Protein AF-A0A7S0EHH2-F1 (afdb_monomer_lite)

Foldseek 3Di:
DDCLVPCVLVVLLVVCVVCVPDLVSLLPSLLVNLVSCLVPVVPCVPVLLSNLLSLLSSLVSVVVDLSSLLSSLQSLLSNLPDLVSLVSNLVSCVLLSLLSSLVSPVVDLSSLVSSLSNNVSSVVHVVCVVVCVVSVVVVSNVSND

Structure (mmCIF, N/CA/C/O backbone):
data_AF-A0A7S0EHH2-F1
#
_entry.id   AF-A0A7S0EHH2-F1
#
loop_
_atom_site.group_PDB
_atom_site.id
_atom_site.type_symbol
_atom_site.label_atom_id
_atom_site.label_alt_id
_atom_site.label_comp_id
_atom_site.label_asym_id
_atom_site.label_entity_id
_atom_site.label_seq_id
_atom_site.pdbx_PDB_ins_code
_atom_site.Cartn_x
_atom_site.Cartn_y
_atom_site.Cartn_z
_atom_site.occupancy
_atom_site.B_iso_or_equiv
_atom_site.auth_seq_id
_atom_site.auth_comp_id
_atom_site.auth_asym_id
_atom_site.auth_atom_id
_atom_site.pdbx_PDB_model_num
ATOM 1 N N . PRO A 1 1 ? 18.889 24.978 -4.526 1.00 44.66 1 PRO A N 1
ATOM 2 C CA . PRO A 1 1 ? 19.180 23.524 -4.505 1.00 44.66 1 PRO A CA 1
ATOM 3 C C . PRO A 1 1 ? 17.882 22.746 -4.266 1.00 44.66 1 PRO A C 1
ATOM 5 O O . PRO A 1 1 ? 17.267 22.901 -3.214 1.00 44.66 1 PRO A O 1
ATOM 8 N N . LYS A 1 2 ? 17.392 22.035 -5.286 1.00 44.62 2 LYS A N 1
ATOM 9 C CA . LYS A 1 2 ? 16.118 21.315 -5.195 1.00 44.62 2 LYS A CA 1
ATOM 10 C C . LYS A 1 2 ? 16.291 20.141 -4.230 1.00 44.62 2 LYS A C 1
ATOM 12 O O . LYS A 1 2 ? 17.237 19.378 -4.370 1.00 44.62 2 LYS A O 1
ATOM 17 N N . ILE A 1 3 ? 15.372 19.979 -3.280 1.00 52.28 3 ILE A N 1
ATOM 18 C CA . ILE A 1 3 ? 15.328 18.830 -2.350 1.00 52.28 3 ILE A CA 1
ATOM 19 C C . ILE A 1 3 ? 15.345 17.488 -3.117 1.00 52.28 3 ILE A C 1
ATOM 21 O O . ILE A 1 3 ? 15.826 16.475 -2.613 1.00 52.28 3 ILE A O 1
ATOM 25 N N . SER A 1 4 ? 14.908 17.495 -4.378 1.00 48.66 4 SER A N 1
ATOM 26 C CA . SER A 1 4 ? 14.953 16.350 -5.281 1.00 48.66 4 SER A CA 1
ATOM 27 C C . SER A 1 4 ? 16.318 16.014 -5.889 1.00 48.66 4 SER A C 1
ATOM 29 O O . SER A 1 4 ? 16.496 14.886 -6.331 1.00 48.66 4 SER A O 1
ATOM 31 N N . GLU A 1 5 ? 17.306 16.912 -5.865 1.00 51.12 5 GLU A N 1
ATOM 32 C CA . GLU A 1 5 ? 18.675 16.610 -6.328 1.00 51.12 5 GLU A CA 1
ATOM 33 C C . GLU A 1 5 ? 19.547 15.964 -5.228 1.00 51.12 5 GLU A C 1
ATOM 35 O O . GLU A 1 5 ? 20.656 15.523 -5.512 1.00 51.12 5 GLU A O 1
ATOM 40 N N . ALA A 1 6 ? 19.054 15.865 -3.983 1.00 53.75 6 ALA A N 1
ATOM 41 C CA . ALA A 1 6 ? 19.846 15.483 -2.804 1.00 53.75 6 ALA A CA 1
ATOM 42 C C . ALA A 1 6 ? 19.261 14.313 -1.981 1.00 53.75 6 ALA A C 1
ATOM 44 O O . ALA A 1 6 ? 19.440 14.264 -0.768 1.00 53.75 6 ALA A O 1
ATOM 45 N N . GLY A 1 7 ? 18.555 13.370 -2.613 1.00 73.56 7 GLY A N 1
ATOM 46 C CA . GLY A 1 7 ? 18.085 12.164 -1.913 1.00 73.56 7 GLY A CA 1
ATOM 47 C C . GLY A 1 7 ? 16.919 12.404 -0.948 1.00 73.56 7 GLY A C 1
ATOM 48 O O . GLY A 1 7 ? 16.798 11.709 0.055 1.00 73.56 7 GLY A O 1
ATOM 49 N N . GLY A 1 8 ? 16.058 13.393 -1.225 1.00 83.81 8 GLY A N 1
ATOM 50 C CA . GLY A 1 8 ? 14.903 13.702 -0.374 1.00 83.81 8 GLY A CA 1
ATOM 51 C C . GLY A 1 8 ? 13.931 12.529 -0.190 1.00 83.81 8 GLY A C 1
ATOM 52 O O . GLY A 1 8 ? 13.394 12.363 0.900 1.00 83.81 8 GLY A O 1
ATOM 53 N N . ILE A 1 9 ? 13.751 11.682 -1.214 1.00 88.25 9 ILE A N 1
ATOM 54 C CA . ILE A 1 9 ? 12.948 10.451 -1.105 1.00 88.25 9 ILE A CA 1
ATOM 55 C C . ILE A 1 9 ? 13.586 9.507 -0.079 1.00 88.25 9 ILE A C 1
ATOM 57 O O . ILE A 1 9 ? 12.903 9.050 0.827 1.00 88.25 9 ILE A O 1
ATOM 61 N N . GLU A 1 10 ? 14.891 9.255 -0.170 1.00 88.94 10 GLU A N 1
ATOM 62 C CA . GLU A 1 10 ? 15.612 8.361 0.741 1.00 88.94 10 GLU A CA 1
ATOM 63 C C . GLU A 1 10 ? 15.686 8.916 2.152 1.00 88.94 10 GLU A C 1
ATOM 65 O O . GLU A 1 10 ? 15.560 8.151 3.097 1.00 88.94 10 GLU A O 1
ATOM 70 N N . ALA A 1 11 ? 15.858 10.228 2.310 1.00 90.69 11 ALA A N 1
ATOM 71 C CA . ALA A 1 11 ? 15.852 10.864 3.619 1.00 90.69 11 ALA A CA 1
ATOM 72 C C . ALA A 1 11 ? 14.490 10.698 4.310 1.00 90.69 11 ALA A C 1
ATOM 74 O O . ALA A 1 11 ? 14.441 10.352 5.488 1.00 90.69 11 ALA A O 1
ATOM 75 N N . ILE A 1 12 ? 13.388 10.891 3.574 1.00 93.06 12 ILE A N 1
ATOM 76 C CA . ILE A 1 12 ? 12.035 10.699 4.109 1.00 93.06 12 ILE A CA 1
ATOM 77 C C . ILE A 1 12 ? 11.764 9.219 4.396 1.00 93.06 12 ILE A C 1
ATOM 79 O O . ILE A 1 12 ? 11.271 8.893 5.471 1.00 93.06 12 ILE A O 1
ATOM 83 N N . VAL A 1 13 ? 12.118 8.319 3.474 1.00 93.88 13 VAL A N 1
ATOM 84 C CA . VAL A 1 13 ? 11.995 6.867 3.678 1.00 93.88 13 VAL A CA 1
ATOM 85 C C . VAL A 1 13 ? 12.777 6.437 4.917 1.00 93.88 13 VAL A C 1
ATOM 87 O O . VAL A 1 13 ? 12.211 5.781 5.783 1.00 93.88 13 VAL A O 1
ATOM 90 N N . ALA A 1 14 ? 14.039 6.851 5.049 1.00 93.50 14 ALA A N 1
ATOM 91 C CA . ALA A 1 14 ? 14.876 6.503 6.191 1.00 93.50 14 ALA A CA 1
ATOM 92 C C . ALA A 1 14 ? 14.301 7.039 7.508 1.00 93.50 14 ALA A C 1
ATOM 94 O O . ALA A 1 14 ? 14.300 6.322 8.506 1.00 93.50 14 ALA A O 1
ATOM 95 N N . ALA A 1 15 ? 13.768 8.266 7.516 1.00 95.06 15 ALA A N 1
ATOM 96 C CA . ALA A 1 15 ? 13.110 8.827 8.693 1.00 95.06 15 ALA A CA 1
ATOM 97 C C . ALA A 1 15 ? 11.870 8.008 9.094 1.00 95.06 15 ALA A C 1
ATOM 99 O O . ALA A 1 15 ? 11.735 7.635 10.257 1.00 95.06 15 ALA A O 1
ATOM 100 N N . LEU A 1 16 ? 11.007 7.662 8.133 1.00 95.25 16 LEU A N 1
ATOM 101 C CA . LEU A 1 16 ? 9.807 6.850 8.372 1.00 95.25 16 LEU A CA 1
ATOM 102 C C . LEU A 1 16 ? 10.151 5.419 8.812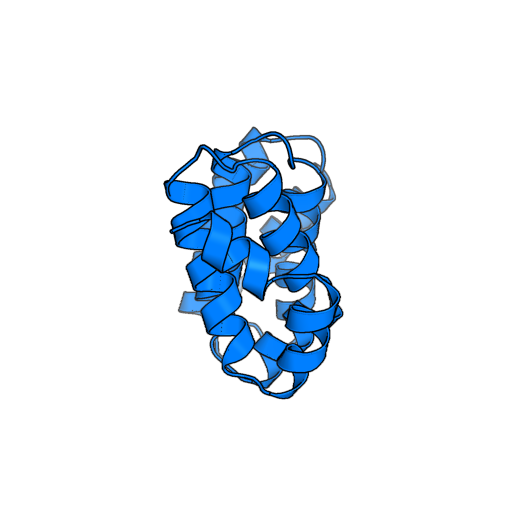 1.00 95.25 16 LEU A C 1
ATOM 104 O O . LEU A 1 16 ? 9.486 4.842 9.668 1.00 95.25 16 LEU A O 1
ATOM 108 N N . GLU A 1 17 ? 11.229 4.842 8.283 1.00 93.94 17 GLU A N 1
ATOM 109 C CA . GLU A 1 17 ? 11.711 3.526 8.704 1.00 93.94 17 GLU A CA 1
ATOM 110 C C . GLU A 1 17 ? 12.385 3.541 10.080 1.00 93.94 17 GLU A C 1
ATOM 112 O O . GLU A 1 17 ? 12.340 2.534 10.788 1.00 93.94 17 GLU A O 1
ATOM 117 N N . GLN A 1 18 ? 13.008 4.648 10.479 1.00 95.81 18 GLN A N 1
ATOM 118 C CA . GLN A 1 18 ? 13.613 4.792 11.803 1.00 95.81 18 GLN A CA 1
ATOM 119 C C . GLN A 1 18 ? 12.557 5.046 12.889 1.00 95.81 18 GLN A C 1
ATOM 121 O O . GLN A 1 18 ? 12.723 4.601 14.024 1.00 95.81 18 GLN A O 1
ATOM 126 N N . HIS A 1 19 ? 11.461 5.718 12.538 1.00 94.50 19 HIS A N 1
ATOM 127 C CA . HIS A 1 19 ? 10.427 6.181 13.464 1.00 94.50 19 HIS A CA 1
ATOM 128 C C . HIS A 1 19 ? 9.057 5.545 13.173 1.00 94.50 19 HIS A C 1
ATOM 130 O O . HIS A 1 19 ? 8.034 6.221 13.154 1.00 94.50 19 HIS A O 1
ATOM 136 N N . LYS A 1 20 ? 9.029 4.215 13.005 1.00 93.00 20 LYS A N 1
ATOM 137 C CA . LYS A 1 20 ? 7.839 3.439 12.584 1.00 93.00 20 LYS A CA 1
ATOM 138 C C . LYS A 1 20 ? 6.619 3.529 13.504 1.00 93.00 20 LYS A C 1
ATOM 140 O O . LYS A 1 20 ? 5.549 3.058 13.124 1.00 93.00 20 LYS A O 1
ATOM 145 N N . GLU A 1 21 ? 6.802 4.032 14.721 1.00 93.69 21 GLU A N 1
ATOM 146 C CA . GLU A 1 21 ? 5.773 4.146 15.760 1.00 93.69 21 GLU A CA 1
ATOM 147 C C . GLU A 1 21 ? 5.293 5.594 15.960 1.00 93.69 21 GLU A C 1
ATOM 149 O O . GLU A 1 21 ? 4.460 5.832 16.829 1.00 93.69 21 GLU A O 1
ATOM 154 N N . ASP A 1 22 ? 5.792 6.556 15.172 1.00 95.56 22 ASP A N 1
ATOM 155 C CA . ASP A 1 22 ? 5.408 7.969 15.256 1.00 95.56 22 ASP A CA 1
ATOM 156 C C . ASP A 1 22 ? 4.321 8.312 14.213 1.00 95.56 22 ASP A C 1
ATOM 158 O O . ASP A 1 22 ? 4.635 8.584 13.050 1.00 95.56 22 ASP A O 1
ATOM 162 N N . PRO A 1 23 ? 3.026 8.303 14.578 1.00 93.75 23 PRO A N 1
ATOM 163 C CA . PRO A 1 23 ? 1.953 8.558 13.622 1.00 93.75 23 PRO A CA 1
ATOM 164 C C . PRO A 1 23 ? 1.967 9.988 13.067 1.00 93.75 23 PRO A C 1
ATOM 166 O O . PRO A 1 23 ? 1.541 10.191 11.929 1.00 93.75 23 PRO A O 1
ATOM 169 N N . GLU A 1 24 ? 2.456 10.973 13.826 1.00 95.44 24 GLU A N 1
ATOM 170 C CA . GLU A 1 24 ? 2.475 12.372 13.383 1.00 95.44 24 GLU A CA 1
ATOM 171 C C . GLU A 1 24 ? 3.541 12.583 12.311 1.00 95.44 24 GLU A C 1
ATOM 173 O O . GLU A 1 24 ? 3.258 13.167 11.262 1.00 95.44 24 GLU A O 1
ATOM 178 N N . LEU A 1 25 ? 4.728 11.996 12.499 1.00 95.69 25 LEU A N 1
ATOM 179 C CA . LEU A 1 25 ? 5.754 11.991 11.459 1.00 95.69 25 LEU A CA 1
ATOM 180 C C . LEU A 1 25 ? 5.235 11.348 10.166 1.00 95.69 25 LEU A C 1
ATOM 182 O O . LEU A 1 25 ? 5.454 11.873 9.072 1.00 95.69 25 LEU A O 1
ATOM 186 N N . HIS A 1 26 ? 4.526 10.222 10.279 1.00 96.31 26 HIS A N 1
ATOM 187 C CA . HIS A 1 26 ? 3.939 9.555 9.121 1.00 96.31 26 HIS A CA 1
ATOM 188 C C . HIS A 1 26 ? 2.858 10.415 8.447 1.00 96.31 26 HIS A C 1
ATOM 190 O O . HIS A 1 26 ? 2.858 10.512 7.219 1.00 96.31 26 HIS A O 1
ATOM 196 N N . ARG A 1 27 ? 1.985 11.093 9.208 1.00 93.44 27 ARG A N 1
ATOM 197 C CA . ARG A 1 27 ? 0.966 12.005 8.654 1.00 93.44 27 ARG A CA 1
ATOM 198 C C . ARG A 1 27 ? 1.584 13.130 7.830 1.00 93.44 27 ARG A C 1
ATOM 200 O O . ARG A 1 27 ? 1.070 13.460 6.764 1.00 93.44 27 ARG A O 1
ATOM 207 N N . GLU A 1 28 ? 2.673 13.717 8.310 1.00 93.19 28 GLU A N 1
ATOM 208 C CA . GLU A 1 28 ? 3.308 14.854 7.642 1.00 93.19 28 GLU A CA 1
ATOM 209 C C . GLU A 1 28 ? 4.164 14.427 6.443 1.00 93.19 28 GLU A C 1
ATOM 211 O O . GLU A 1 28 ? 4.149 15.071 5.389 1.00 93.19 28 GLU A O 1
ATOM 216 N N . ALA A 1 29 ? 4.913 13.333 6.578 1.00 94.81 29 ALA A N 1
ATOM 217 C CA . ALA A 1 29 ? 5.922 12.965 5.594 1.00 94.81 29 ALA A CA 1
ATOM 218 C C . ALA A 1 29 ? 5.384 12.093 4.448 1.00 94.81 29 ALA A C 1
ATOM 220 O O . ALA A 1 29 ? 5.907 12.175 3.333 1.00 94.81 29 ALA A O 1
ATOM 221 N N . LEU A 1 30 ? 4.338 11.286 4.668 1.00 95.00 30 LEU A N 1
ATOM 222 C CA . LEU A 1 30 ? 3.795 10.390 3.639 1.00 95.00 30 LEU A CA 1
ATOM 223 C C . LEU A 1 30 ? 3.221 11.150 2.423 1.00 95.00 30 LEU A C 1
ATOM 225 O O . LEU A 1 30 ? 3.569 10.794 1.292 1.00 95.00 30 LEU A O 1
ATOM 229 N N . PRO A 1 31 ? 2.433 12.235 2.588 1.00 92.94 31 PRO A N 1
ATOM 230 C CA . PRO A 1 31 ? 1.955 13.022 1.451 1.00 92.94 31 PRO A CA 1
ATOM 231 C C . PRO A 1 31 ? 3.104 13.684 0.682 1.00 92.94 31 PRO A C 1
ATOM 233 O O . PRO A 1 31 ? 3.099 13.704 -0.552 1.00 92.94 31 PRO A O 1
ATOM 236 N N . LEU A 1 32 ? 4.120 14.183 1.397 1.00 93.56 32 LEU A N 1
ATOM 237 C CA . LEU A 1 32 ? 5.316 14.772 0.794 1.00 93.56 32 LEU A CA 1
ATOM 238 C C . LEU A 1 32 ? 6.092 13.738 -0.031 1.00 93.56 32 LEU A C 1
ATOM 240 O O . LEU A 1 32 ? 6.489 14.030 -1.160 1.00 93.56 32 LEU A O 1
ATOM 244 N N . LEU A 1 33 ? 6.264 12.525 0.500 1.00 93.75 33 LEU A N 1
ATOM 245 C CA . LEU A 1 33 ? 6.912 11.417 -0.198 1.00 93.75 33 LEU A CA 1
ATOM 246 C C . LEU A 1 33 ? 6.203 11.104 -1.521 1.00 93.75 33 LEU A C 1
ATOM 248 O O . LEU A 1 33 ? 6.848 11.022 -2.566 1.00 93.75 33 LEU A O 1
ATOM 252 N N . VAL A 1 34 ? 4.871 10.996 -1.490 1.00 93.19 34 VAL A N 1
ATOM 253 C CA . VAL A 1 34 ? 4.054 10.740 -2.686 1.00 93.19 34 VAL A CA 1
ATOM 254 C C . VAL A 1 34 ? 4.196 11.876 -3.702 1.00 93.19 34 VAL A C 1
ATOM 256 O O . VAL A 1 34 ? 4.375 11.615 -4.889 1.00 93.19 34 VAL A O 1
ATOM 259 N N . ILE A 1 35 ? 4.168 13.139 -3.264 1.00 91.88 35 ILE A N 1
ATOM 260 C CA . ILE A 1 35 ? 4.359 14.294 -4.155 1.00 91.88 35 ILE A CA 1
ATOM 261 C C . ILE A 1 35 ? 5.734 14.249 -4.828 1.00 91.88 35 ILE A C 1
ATOM 263 O O . ILE A 1 35 ? 5.827 14.465 -6.036 1.00 91.88 35 ILE A O 1
ATOM 267 N N . LEU A 1 36 ? 6.800 13.948 -4.082 1.00 90.12 36 LEU A N 1
ATOM 268 C CA . LEU A 1 36 ? 8.149 13.859 -4.644 1.00 90.12 36 LEU A CA 1
ATOM 269 C C . LEU A 1 36 ? 8.258 12.756 -5.698 1.00 90.12 36 LEU A C 1
ATOM 271 O O . LEU A 1 36 ? 8.877 12.981 -6.736 1.00 90.12 36 LEU A O 1
ATOM 275 N N . VAL A 1 37 ? 7.620 11.605 -5.468 1.00 90.06 37 VAL A N 1
ATOM 276 C CA . VAL A 1 37 ? 7.550 10.513 -6.450 1.00 90.06 37 VAL A CA 1
ATOM 277 C C . VAL A 1 37 ? 6.867 10.972 -7.734 1.00 90.06 37 VAL A C 1
ATOM 279 O O . VAL A 1 37 ? 7.407 10.755 -8.813 1.00 90.06 37 VAL A O 1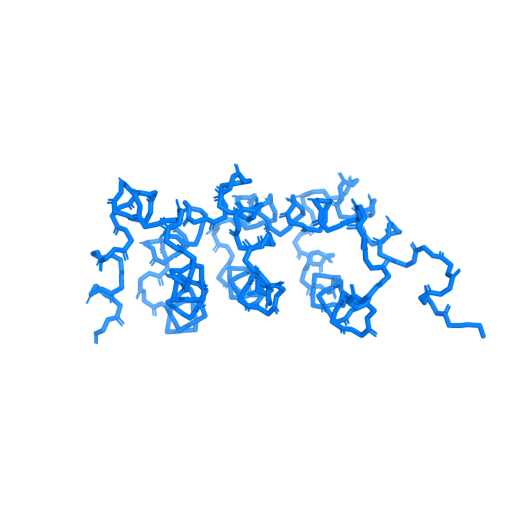
ATOM 282 N N . LEU A 1 38 ? 5.730 11.663 -7.631 1.00 88.75 38 LEU A N 1
ATOM 283 C CA . LEU A 1 38 ? 4.990 12.151 -8.800 1.00 88.75 38 LEU A CA 1
ATOM 284 C C . LEU A 1 38 ? 5.745 13.241 -9.573 1.00 88.75 38 LEU A C 1
ATOM 286 O O . LEU A 1 38 ? 5.726 13.261 -10.799 1.00 88.75 38 LEU A O 1
ATOM 290 N N . LEU A 1 39 ? 6.431 14.149 -8.874 1.00 86.81 39 LEU A N 1
ATOM 291 C CA . LEU A 1 39 ? 7.225 15.208 -9.509 1.00 86.81 39 LEU A CA 1
ATOM 292 C C . LEU A 1 39 ? 8.472 14.667 -10.221 1.00 86.81 39 LEU A C 1
ATOM 294 O O . LEU A 1 39 ? 8.999 15.318 -11.124 1.00 86.81 39 LEU A O 1
ATOM 298 N N . HIS A 1 40 ? 8.948 13.493 -9.807 1.00 81.25 40 HIS A N 1
ATOM 299 C CA . HIS A 1 40 ? 10.199 12.902 -10.263 1.00 81.25 40 HIS A CA 1
ATOM 300 C C . HIS A 1 40 ? 10.014 11.482 -10.800 1.00 81.25 40 HIS A C 1
ATOM 302 O O . HIS A 1 40 ? 10.957 10.703 -10.731 1.00 81.25 40 HIS A O 1
ATOM 308 N N . GLU A 1 41 ? 8.850 11.151 -11.372 1.00 72.19 41 GLU A N 1
ATOM 309 C CA . GLU A 1 41 ? 8.474 9.786 -11.790 1.00 72.19 41 GLU A CA 1
ATOM 310 C C . GLU A 1 41 ? 9.573 9.092 -12.622 1.00 72.19 41 GLU A C 1
ATOM 312 O O . GLU A 1 41 ? 9.957 7.959 -12.341 1.00 72.19 41 GLU A O 1
ATOM 317 N N . ASN A 1 42 ? 10.198 9.825 -13.552 1.00 70.00 42 ASN A N 1
ATOM 318 C CA . ASN A 1 42 ? 11.292 9.331 -14.402 1.00 70.00 42 ASN A CA 1
ATOM 319 C C . ASN A 1 42 ? 12.624 9.065 -13.664 1.00 70.00 42 ASN A C 1
ATOM 321 O O . ASN A 1 42 ? 13.537 8.475 -14.235 1.00 70.00 42 ASN A O 1
ATOM 325 N N . GLN A 1 43 ? 12.772 9.546 -12.430 1.00 68.50 43 GLN A N 1
ATOM 326 C CA . GLN A 1 43 ? 13.991 9.470 -11.615 1.00 68.50 43 GLN A CA 1
ATOM 327 C C . GLN A 1 43 ? 13.818 8.620 -10.352 1.00 68.50 43 GLN A C 1
ATOM 329 O O . GLN A 1 43 ? 14.805 8.353 -9.669 1.00 68.50 43 GLN A O 1
ATOM 334 N N . VAL A 1 44 ? 12.594 8.179 -10.035 1.00 71.06 44 VAL A N 1
ATOM 335 C CA . VAL A 1 44 ? 12.358 7.325 -8.862 1.00 71.06 44 VAL A CA 1
ATOM 336 C C . VAL A 1 44 ? 13.054 5.979 -9.039 1.00 71.06 44 VAL A C 1
ATOM 338 O O . VAL A 1 44 ? 13.646 5.483 -8.087 1.00 71.06 44 VAL A O 1
ATOM 341 N N . GLY A 1 45 ? 13.065 5.427 -10.258 1.00 76.19 45 GLY A N 1
ATOM 342 C CA . GLY A 1 45 ? 13.859 4.249 -10.615 1.00 76.19 45 GLY A CA 1
ATOM 343 C C . GLY A 1 45 ? 13.749 3.117 -9.587 1.00 76.19 45 GLY A C 1
ATOM 344 O O . GLY A 1 45 ? 12.667 2.600 -9.318 1.00 76.19 45 GLY A O 1
ATOM 345 N N . ASN A 1 46 ? 14.877 2.752 -8.976 1.00 73.50 46 ASN A N 1
ATOM 346 C CA . ASN A 1 46 ? 14.969 1.694 -7.965 1.00 73.50 46 ASN A CA 1
ATOM 347 C C . ASN A 1 46 ? 14.402 2.067 -6.580 1.00 73.50 46 ASN A C 1
ATOM 349 O O . ASN A 1 46 ? 14.270 1.192 -5.732 1.00 73.50 46 ASN A O 1
ATOM 353 N N . ARG A 1 47 ? 14.061 3.335 -6.331 1.00 85.25 47 ARG A N 1
ATOM 354 C CA . ARG A 1 47 ? 13.557 3.824 -5.033 1.00 85.25 47 ARG A CA 1
ATOM 355 C C . ARG A 1 47 ? 12.082 3.509 -4.816 1.00 85.25 47 ARG A C 1
ATOM 357 O O . ARG A 1 47 ? 11.604 3.602 -3.688 1.00 85.25 47 ARG A O 1
ATOM 364 N N . ILE A 1 48 ? 11.354 3.158 -5.879 1.00 91.00 48 ILE A N 1
ATOM 365 C CA . ILE A 1 48 ? 9.905 2.954 -5.799 1.00 91.00 48 ILE A CA 1
ATOM 366 C C . ILE A 1 48 ? 9.545 1.794 -4.862 1.00 91.00 48 ILE A C 1
ATOM 368 O O . ILE A 1 48 ? 8.558 1.906 -4.146 1.00 91.00 48 ILE A O 1
ATOM 372 N N . ASP A 1 49 ? 10.374 0.747 -4.764 1.00 93.00 49 ASP A N 1
ATOM 373 C CA . ASP A 1 49 ? 10.136 -0.351 -3.813 1.00 93.00 49 ASP A CA 1
ATOM 374 C C . ASP A 1 49 ? 10.163 0.126 -2.366 1.00 93.00 49 ASP A C 1
ATOM 376 O O . ASP A 1 49 ? 9.308 -0.261 -1.573 1.00 93.00 49 ASP A O 1
ATOM 380 N N . SER A 1 50 ? 11.111 0.996 -2.014 1.00 93.75 50 SER A N 1
ATOM 381 C CA . SER A 1 50 ? 11.196 1.551 -0.664 1.00 93.75 50 SER A CA 1
ATOM 382 C C . SER A 1 50 ? 9.990 2.436 -0.352 1.00 93.75 50 SER A C 1
ATOM 384 O O . SER A 1 50 ? 9.443 2.369 0.744 1.00 93.75 50 SER A O 1
ATOM 386 N N . VAL A 1 51 ? 9.513 3.213 -1.330 1.00 94.81 51 VAL A N 1
ATOM 387 C CA . VAL A 1 51 ? 8.282 4.007 -1.184 1.00 94.81 51 VAL A CA 1
ATOM 388 C C . VAL A 1 51 ? 7.066 3.104 -0.974 1.00 94.81 51 VAL A C 1
ATOM 390 O O . VAL A 1 51 ? 6.276 3.345 -0.063 1.00 94.81 51 VAL A O 1
ATOM 393 N N . ILE A 1 52 ? 6.912 2.063 -1.798 1.00 96.88 52 ILE A N 1
ATOM 394 C CA . ILE A 1 52 ? 5.817 1.092 -1.681 1.00 96.88 52 ILE A CA 1
ATOM 395 C C . ILE A 1 52 ? 5.866 0.419 -0.305 1.00 96.88 52 ILE A C 1
ATOM 397 O O . ILE A 1 52 ? 4.848 0.360 0.382 1.00 96.88 52 ILE A O 1
ATOM 401 N N . SER A 1 53 ? 7.049 -0.026 0.123 1.00 96.62 53 SER A N 1
ATOM 402 C CA . SER A 1 53 ? 7.278 -0.632 1.437 1.00 96.62 53 SER A CA 1
ATOM 403 C C . SER A 1 53 ? 6.848 0.298 2.574 1.00 96.62 53 SER A C 1
ATOM 405 O O . SER A 1 53 ? 6.113 -0.116 3.473 1.00 96.62 53 SER A O 1
ATOM 407 N N . VAL A 1 54 ? 7.229 1.578 2.519 1.00 96.94 54 VAL A N 1
ATOM 408 C CA . VAL A 1 54 ? 6.826 2.580 3.515 1.00 96.94 54 VAL A CA 1
ATOM 409 C C . VAL A 1 54 ? 5.312 2.801 3.513 1.00 96.94 54 VAL A C 1
ATOM 411 O O . VAL A 1 54 ? 4.715 2.818 4.586 1.00 96.94 54 VAL A O 1
ATOM 414 N N . LEU A 1 55 ? 4.662 2.911 2.350 1.00 97.50 55 LEU A N 1
ATOM 415 C CA . LEU A 1 55 ? 3.201 3.061 2.265 1.00 97.50 55 LEU A CA 1
ATOM 416 C C . LEU A 1 55 ? 2.476 1.864 2.898 1.00 97.50 55 LEU A C 1
ATOM 418 O O . LEU A 1 55 ? 1.629 2.041 3.775 1.00 97.50 55 LEU A O 1
ATOM 422 N N . VAL A 1 56 ? 2.849 0.648 2.496 1.00 98.12 56 VAL A N 1
ATOM 423 C CA . VAL A 1 56 ? 2.233 -0.596 2.978 1.00 98.12 56 VAL A CA 1
ATOM 424 C C . VAL A 1 56 ? 2.466 -0.794 4.478 1.00 98.12 56 VAL A C 1
ATOM 426 O O . VAL A 1 56 ? 1.531 -1.100 5.224 1.00 98.12 56 VAL A O 1
ATOM 429 N N . SER A 1 57 ? 3.698 -0.591 4.948 1.00 97.38 57 SER A N 1
ATOM 430 C CA . SER A 1 57 ? 4.035 -0.748 6.367 1.00 97.38 57 SER A CA 1
ATOM 431 C C . SER A 1 57 ? 3.383 0.322 7.243 1.00 97.38 57 SER A C 1
ATOM 433 O O . SER A 1 57 ? 2.869 -0.018 8.305 1.00 97.38 57 SER A O 1
ATOM 435 N N . THR A 1 58 ? 3.302 1.574 6.782 1.00 97.88 58 THR A N 1
ATOM 436 C CA . THR A 1 58 ? 2.576 2.653 7.477 1.00 97.88 58 THR A CA 1
ATOM 437 C C . THR A 1 58 ? 1.114 2.271 7.674 1.00 97.88 58 THR A C 1
ATOM 439 O O . THR A 1 58 ? 0.614 2.280 8.797 1.00 97.88 58 THR A O 1
ATOM 442 N N . MET A 1 59 ? 0.430 1.864 6.602 1.00 98.31 59 MET A N 1
ATOM 443 C CA . MET A 1 59 ? -0.973 1.455 6.690 1.00 98.31 59 MET A CA 1
ATOM 444 C C . MET A 1 59 ? -1.169 0.243 7.610 1.00 98.31 59 MET A C 1
ATOM 446 O O . MET A 1 59 ? -2.153 0.179 8.347 1.00 98.31 59 MET A O 1
ATOM 450 N N . THR A 1 60 ? -0.225 -0.698 7.609 1.00 97.75 60 THR A N 1
ATOM 451 C CA . THR A 1 60 ? -0.282 -1.891 8.464 1.00 97.75 60 THR A CA 1
ATOM 452 C C . THR A 1 60 ? -0.093 -1.533 9.943 1.00 97.75 60 THR A C 1
ATOM 454 O O . THR A 1 60 ? -0.913 -1.920 10.782 1.00 97.75 60 THR A O 1
ATOM 457 N N . ASN A 1 61 ? 0.938 -0.745 10.264 1.00 97.44 61 ASN A N 1
ATOM 458 C CA . ASN A 1 61 ? 1.270 -0.332 11.630 1.00 97.44 61 ASN A CA 1
ATOM 459 C C . ASN A 1 61 ? 0.177 0.554 12.236 1.00 97.44 61 ASN A C 1
ATOM 461 O O . ASN A 1 61 ? -0.231 0.351 13.378 1.00 97.44 61 ASN A O 1
ATOM 465 N N . PHE A 1 62 ? -0.359 1.484 11.447 1.00 97.56 62 PHE A N 1
ATOM 466 C CA . PHE A 1 62 ? -1.379 2.438 11.880 1.00 97.56 62 PHE A CA 1
ATOM 467 C C . PHE A 1 62 ? -2.772 2.061 11.374 1.00 97.56 62 PHE A C 1
ATOM 469 O O . PHE A 1 62 ? -3.581 2.909 11.007 1.00 97.56 62 PHE A O 1
ATOM 476 N N . SER A 1 63 ? -3.091 0.765 11.381 1.00 97.94 63 SER A N 1
ATOM 477 C CA . SER A 1 63 ? -4.369 0.248 10.868 1.00 97.94 63 SER A CA 1
ATOM 478 C C . SER A 1 63 ? -5.615 0.805 11.575 1.00 97.94 63 SER A C 1
ATOM 480 O O . SER A 1 63 ? -6.711 0.733 11.026 1.00 97.94 63 SER A O 1
ATOM 482 N N . GLN A 1 64 ? -5.488 1.333 12.798 1.00 97.94 64 GLN A N 1
ATOM 483 C CA . GLN A 1 64 ? -6.587 1.986 13.529 1.00 97.94 64 GLN A CA 1
ATOM 484 C C . GLN A 1 64 ? -6.749 3.474 13.186 1.00 97.94 64 GLN A C 1
ATOM 486 O O . GLN A 1 64 ? -7.786 4.051 13.499 1.00 97.94 64 GLN A O 1
ATOM 491 N N . ASP A 1 65 ? -5.750 4.098 12.564 1.00 97.88 65 ASP A N 1
ATOM 492 C CA . ASP A 1 65 ? -5.768 5.522 12.240 1.00 97.88 65 ASP A CA 1
ATOM 493 C C . ASP A 1 65 ? -6.385 5.724 10.856 1.00 97.88 65 ASP A C 1
ATOM 495 O O . ASP A 1 65 ? -5.778 5.413 9.830 1.00 97.88 65 ASP A O 1
ATOM 499 N N . ALA A 1 66 ? -7.624 6.209 10.832 1.00 97.75 66 ALA A N 1
ATOM 500 C CA . ALA A 1 66 ? -8.365 6.356 9.591 1.00 97.75 66 ALA A CA 1
ATOM 501 C C . ALA A 1 66 ? -7.727 7.376 8.635 1.00 97.75 66 ALA A C 1
ATOM 503 O O . ALA A 1 66 ? -7.771 7.162 7.425 1.00 97.75 66 ALA A O 1
ATOM 504 N N . ASP A 1 67 ? -7.105 8.442 9.144 1.00 96.94 67 ASP A N 1
ATOM 505 C CA . ASP A 1 67 ? -6.475 9.457 8.295 1.00 96.94 67 ASP A CA 1
ATOM 506 C C . ASP A 1 67 ? -5.226 8.888 7.616 1.00 96.94 67 ASP A C 1
ATOM 508 O O . ASP A 1 67 ? -5.045 9.059 6.410 1.00 96.94 67 ASP A O 1
ATOM 512 N N . LEU A 1 68 ? -4.416 8.105 8.338 1.00 97.50 68 LEU A N 1
ATOM 513 C CA . LEU A 1 68 ? -3.285 7.394 7.731 1.00 97.50 68 LEU A CA 1
ATOM 514 C C . LEU A 1 68 ? -3.728 6.310 6.741 1.00 97.50 68 LEU A C 1
ATOM 516 O O . LEU A 1 68 ? -3.037 6.079 5.747 1.00 97.50 68 LEU A O 1
ATOM 520 N N . GLN A 1 69 ? -4.890 5.677 6.946 1.00 98.44 69 GLN A N 1
ATOM 521 C CA . GLN A 1 69 ? -5.455 4.779 5.934 1.00 98.44 69 GLN A CA 1
ATOM 522 C C . GLN A 1 69 ? -5.882 5.530 4.668 1.00 98.44 69 GLN A C 1
ATOM 524 O O . GLN A 1 69 ? -5.639 5.035 3.565 1.00 98.44 69 GLN A O 1
ATOM 529 N N . VAL A 1 70 ? -6.485 6.717 4.804 1.00 98.25 70 VAL A N 1
ATOM 530 C CA . VAL A 1 70 ? -6.837 7.584 3.666 1.00 98.25 70 VAL A CA 1
ATOM 531 C C . VAL A 1 70 ? -5.580 7.975 2.895 1.00 98.25 70 VAL A C 1
ATOM 533 O O . VAL A 1 70 ? -5.522 7.757 1.684 1.00 98.25 70 VAL A O 1
ATOM 536 N N . GLU A 1 71 ? -4.562 8.499 3.581 1.00 97.38 71 GLU A N 1
ATOM 537 C CA . GLU A 1 71 ? -3.312 8.932 2.948 1.00 97.38 71 GLU A CA 1
ATOM 538 C C . GLU A 1 71 ? -2.568 7.767 2.291 1.00 97.38 71 GLU A C 1
ATOM 540 O O . GLU A 1 71 ? -2.112 7.888 1.154 1.00 97.38 71 GLU A O 1
ATOM 545 N N . GLY A 1 72 ? -2.510 6.607 2.947 1.00 97.75 72 GLY A N 1
ATOM 546 C CA . GLY A 1 72 ? -1.902 5.403 2.386 1.00 97.75 72 GLY A CA 1
ATOM 547 C C . GLY A 1 72 ? -2.616 4.902 1.126 1.00 97.75 72 GLY A C 1
ATOM 548 O O . GLY A 1 72 ? -1.974 4.705 0.089 1.00 97.75 72 GLY A O 1
ATOM 549 N N . CYS A 1 73 ? -3.950 4.778 1.166 1.00 98.31 73 CYS A N 1
ATOM 550 C CA . CYS A 1 73 ? -4.749 4.396 -0.005 1.00 98.31 73 CYS A CA 1
ATOM 551 C C . CYS A 1 73 ? -4.587 5.409 -1.147 1.00 98.31 73 C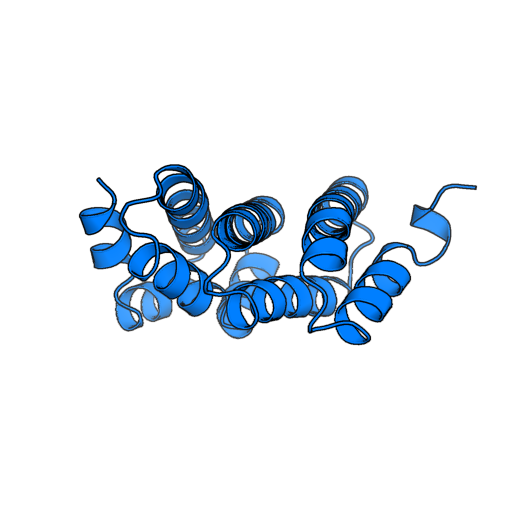YS A C 1
ATOM 553 O O . CYS A 1 73 ? -4.397 5.027 -2.306 1.00 98.31 73 CYS A O 1
ATOM 555 N N . SER A 1 74 ? -4.618 6.706 -0.823 1.00 98.00 74 SER A N 1
ATOM 556 C CA . SER A 1 74 ? -4.426 7.782 -1.796 1.00 98.00 74 SER A CA 1
ATOM 557 C C . SER A 1 74 ? -3.035 7.744 -2.420 1.00 98.00 74 SER A C 1
ATOM 559 O O . SER A 1 74 ? -2.894 7.898 -3.635 1.00 98.00 74 SER A O 1
ATOM 561 N N . GLY A 1 75 ? -2.009 7.505 -1.601 1.00 97.56 75 GLY A N 1
ATOM 562 C CA . GLY A 1 75 ? -0.623 7.350 -2.018 1.00 97.56 75 GLY A CA 1
ATOM 563 C C . GLY A 1 75 ? -0.468 6.214 -3.016 1.00 97.56 75 GLY A C 1
ATOM 564 O O . GLY A 1 75 ? -0.019 6.456 -4.136 1.00 97.56 75 GLY A O 1
ATOM 565 N N . ILE A 1 76 ? -0.940 5.013 -2.665 1.00 98.06 76 ILE A N 1
ATOM 566 C CA . ILE A 1 76 ? -0.938 3.842 -3.555 1.00 98.06 76 ILE A CA 1
ATOM 567 C C . ILE A 1 76 ? -1.662 4.150 -4.874 1.00 98.06 76 ILE A C 1
ATOM 569 O O . ILE A 1 76 ? -1.105 3.932 -5.952 1.00 98.06 76 ILE A O 1
ATOM 573 N N . LYS A 1 77 ? -2.875 4.717 -4.809 1.00 97.56 77 LYS A N 1
ATOM 574 C CA . LYS A 1 77 ? -3.667 5.096 -5.993 1.00 97.56 77 LYS A CA 1
ATOM 575 C C . LYS A 1 77 ? -2.906 6.042 -6.927 1.00 97.56 77 LYS A C 1
ATOM 577 O O . LYS A 1 77 ? -3.044 5.932 -8.147 1.00 97.56 77 LYS A O 1
ATOM 582 N N . LYS A 1 78 ? -2.155 6.994 -6.367 1.00 96.44 78 LYS A N 1
ATOM 583 C CA . LYS A 1 78 ? -1.395 8.004 -7.114 1.00 96.44 78 LYS A CA 1
ATOM 584 C C . LYS A 1 78 ? -0.144 7.420 -7.766 1.00 96.44 78 LYS A C 1
ATOM 586 O O . LYS A 1 78 ? 0.104 7.726 -8.927 1.00 96.44 78 LYS A O 1
ATOM 591 N N . ILE A 1 79 ? 0.621 6.591 -7.052 1.00 95.31 79 ILE A N 1
ATOM 592 C CA . ILE A 1 79 ? 1.897 6.065 -7.566 1.00 95.31 79 ILE A CA 1
ATOM 593 C C . ILE A 1 79 ? 1.727 4.889 -8.536 1.00 95.31 79 ILE A C 1
ATOM 595 O O . ILE A 1 79 ? 2.642 4.592 -9.296 1.00 95.31 79 ILE A O 1
ATOM 599 N N . ALA A 1 80 ? 0.567 4.224 -8.547 1.00 95.81 80 ALA A N 1
ATOM 600 C CA . ALA A 1 80 ? 0.252 3.091 -9.422 1.00 95.81 80 ALA A CA 1
ATOM 601 C C . ALA A 1 80 ? 0.008 3.498 -10.899 1.00 95.81 80 ALA A C 1
ATOM 603 O O . ALA A 1 80 ? -1.003 3.126 -11.505 1.00 95.81 80 ALA A O 1
ATOM 604 N N . GLY A 1 81 ? 0.923 4.289 -11.472 1.00 92.25 81 GLY A N 1
ATOM 605 C CA . GLY A 1 81 ? 0.828 4.894 -12.805 1.00 92.25 81 GLY A CA 1
ATOM 606 C C . GLY A 1 81 ? 1.209 3.978 -13.973 1.00 92.25 81 GLY A C 1
ATOM 607 O O . GLY A 1 81 ? 0.803 4.243 -15.102 1.00 92.25 81 GLY A O 1
ATOM 608 N N . SER A 1 82 ? 1.933 2.882 -13.721 1.00 93.56 82 SER A N 1
ATOM 609 C CA . SER A 1 82 ? 2.374 1.928 -14.748 1.00 93.56 82 SER A CA 1
ATOM 610 C C . SER A 1 82 ? 2.085 0.479 -14.354 1.00 93.56 82 SER A C 1
ATOM 612 O O . SER A 1 82 ? 1.983 0.159 -13.168 1.00 93.56 82 SER A O 1
ATOM 614 N N . CYS A 1 83 ? 1.997 -0.421 -15.341 1.00 95.38 83 CYS A N 1
ATOM 615 C CA . CYS A 1 83 ? 1.746 -1.845 -15.090 1.00 95.38 83 CYS A CA 1
ATOM 616 C C . CYS A 1 83 ? 2.827 -2.491 -14.211 1.00 95.38 83 CYS A C 1
ATOM 618 O O . CYS A 1 83 ? 2.505 -3.327 -13.370 1.00 95.38 83 CYS A O 1
ATOM 620 N N . GLU A 1 84 ? 4.089 -2.079 -14.367 1.00 94.31 84 GLU A N 1
ATOM 621 C CA . GLU A 1 84 ? 5.199 -2.554 -13.534 1.00 94.31 84 GLU A CA 1
ATOM 622 C C . GLU A 1 84 ? 5.010 -2.144 -12.067 1.00 94.31 84 GLU A C 1
ATOM 624 O O . GLU A 1 84 ? 5.088 -2.986 -11.175 1.00 94.31 84 GLU A O 1
ATOM 629 N N . ILE A 1 85 ? 4.692 -0.870 -11.805 1.00 95.19 85 ILE A N 1
ATOM 630 C CA . ILE A 1 85 ? 4.481 -0.384 -10.433 1.00 95.19 85 ILE A CA 1
ATOM 631 C C . ILE A 1 85 ? 3.227 -1.022 -9.822 1.00 95.19 85 ILE A C 1
ATOM 633 O O . ILE A 1 85 ? 3.242 -1.419 -8.660 1.00 95.19 85 ILE A O 1
ATOM 637 N N . GLN A 1 86 ? 2.157 -1.184 -10.604 1.00 97.81 86 GLN A N 1
ATOM 638 C CA . GLN A 1 86 ? 0.939 -1.877 -10.170 1.00 97.81 86 GLN A CA 1
ATOM 639 C C . GLN A 1 86 ? 1.224 -3.316 -9.725 1.00 97.81 86 GLN A C 1
ATOM 641 O O . GLN A 1 86 ? 0.662 -3.759 -8.723 1.00 97.81 86 GLN A O 1
ATOM 646 N N . LEU A 1 87 ? 2.088 -4.036 -10.449 1.00 96.69 87 LEU A N 1
ATOM 647 C CA . LEU A 1 87 ? 2.502 -5.388 -10.077 1.00 96.69 87 LEU A CA 1
ATOM 648 C C . LEU A 1 87 ? 3.331 -5.374 -8.786 1.00 96.69 87 LEU A C 1
ATOM 650 O O . LEU A 1 87 ? 3.007 -6.107 -7.859 1.00 96.69 87 LEU A O 1
ATOM 654 N N . ARG A 1 88 ? 4.330 -4.487 -8.685 1.00 96.81 88 ARG A N 1
ATOM 655 C CA . ARG A 1 88 ? 5.200 -4.367 -7.498 1.00 96.81 88 ARG A CA 1
ATOM 656 C C . ARG A 1 88 ? 4.417 -4.019 -6.231 1.00 96.81 88 ARG A C 1
ATOM 658 O O . ARG A 1 88 ? 4.681 -4.578 -5.173 1.00 96.81 88 ARG A O 1
ATOM 665 N N . ILE A 1 89 ? 3.404 -3.154 -6.332 1.00 98.06 89 ILE A N 1
ATOM 666 C CA . ILE A 1 89 ? 2.481 -2.873 -5.219 1.00 98.06 89 ILE A CA 1
ATOM 667 C C . ILE A 1 89 ? 1.711 -4.135 -4.818 1.00 98.06 89 ILE A C 1
ATOM 669 O O . ILE A 1 89 ? 1.571 -4.418 -3.627 1.00 98.06 89 ILE A O 1
ATOM 673 N N . GLY A 1 90 ? 1.216 -4.895 -5.799 1.00 97.75 90 GLY A N 1
ATOM 674 C CA . GLY A 1 90 ? 0.549 -6.172 -5.561 1.00 97.75 90 GLY A CA 1
ATOM 675 C C . GLY A 1 90 ? 1.459 -7.177 -4.855 1.00 97.75 90 GLY A C 1
ATOM 676 O O . GLY A 1 90 ? 1.052 -7.781 -3.863 1.00 97.75 90 GLY A O 1
ATOM 677 N N . GLU A 1 91 ? 2.702 -7.327 -5.309 1.00 97.12 91 GLU A N 1
ATOM 678 C CA . GLU A 1 91 ? 3.712 -8.216 -4.718 1.00 97.12 91 GLU A CA 1
ATOM 679 C C . GLU A 1 91 ? 4.107 -7.796 -3.297 1.00 97.12 91 GLU A C 1
ATOM 681 O O . GLU A 1 91 ? 4.256 -8.653 -2.428 1.00 97.12 91 GLU A O 1
ATOM 686 N N . ALA A 1 92 ? 4.174 -6.490 -3.029 1.00 97.50 92 ALA A N 1
ATOM 687 C CA . ALA A 1 92 ? 4.457 -5.935 -1.707 1.00 97.50 92 ALA A CA 1
ATOM 688 C C . ALA A 1 92 ? 3.284 -6.038 -0.710 1.00 97.50 92 ALA A C 1
ATOM 690 O O . ALA A 1 92 ? 3.421 -5.611 0.433 1.00 97.50 92 ALA A O 1
ATOM 691 N N . GLY A 1 93 ? 2.133 -6.586 -1.117 1.00 98.00 93 GLY A N 1
ATOM 692 C CA . GLY A 1 93 ? 0.963 -6.767 -0.250 1.00 98.00 93 GLY A CA 1
ATOM 693 C C . GLY A 1 93 ? 0.007 -5.571 -0.198 1.00 98.00 93 GLY A C 1
ATOM 694 O O . GLY A 1 93 ? -0.901 -5.545 0.627 1.00 98.00 93 GLY A O 1
ATOM 695 N N . GLY A 1 94 ? 0.168 -4.578 -1.080 1.00 98.31 94 GLY A N 1
ATOM 696 C CA . GLY A 1 94 ? -0.663 -3.372 -1.064 1.00 98.31 94 GLY A CA 1
ATOM 697 C C . GLY A 1 94 ? -2.153 -3.632 -1.313 1.00 98.31 94 GLY A C 1
ATOM 698 O O . GLY A 1 94 ? -2.990 -2.891 -0.802 1.00 98.31 94 GLY A O 1
ATOM 699 N N . ILE A 1 95 ? -2.504 -4.696 -2.045 1.00 98.62 95 ILE A N 1
ATOM 700 C CA . ILE A 1 95 ? -3.905 -5.078 -2.293 1.00 98.62 95 ILE A CA 1
ATOM 701 C C . ILE A 1 95 ? -4.560 -5.538 -0.983 1.00 98.62 95 ILE A C 1
ATOM 703 O O . ILE A 1 95 ? -5.625 -5.040 -0.623 1.00 98.62 95 ILE A O 1
ATOM 707 N N . GLU A 1 96 ? -3.909 -6.443 -0.250 1.00 98.56 96 GLU A N 1
ATOM 708 C CA . GLU A 1 96 ? -4.336 -6.917 1.068 1.00 98.56 96 GLU A CA 1
ATOM 709 C C . GLU A 1 96 ? -4.505 -5.752 2.037 1.00 98.56 96 GLU A C 1
ATOM 711 O O . GLU A 1 96 ? -5.514 -5.661 2.734 1.00 98.56 96 GLU A O 1
ATOM 716 N N . THR A 1 97 ? -3.526 -4.846 2.061 1.00 98.56 97 THR A N 1
ATOM 717 C CA . THR A 1 97 ? -3.523 -3.697 2.962 1.00 98.56 97 THR A CA 1
ATOM 718 C C . THR A 1 97 ? -4.681 -2.744 2.675 1.00 98.56 97 THR A C 1
ATOM 720 O O . THR A 1 97 ? -5.341 -2.303 3.615 1.00 98.56 97 THR A O 1
ATOM 723 N N . ILE A 1 98 ? -4.991 -2.468 1.402 1.00 98.56 98 ILE A N 1
ATOM 724 C CA . ILE A 1 98 ? -6.153 -1.643 1.040 1.00 98.56 98 ILE A CA 1
ATOM 725 C C . ILE A 1 98 ? -7.463 -2.330 1.441 1.00 98.56 98 ILE A C 1
ATOM 727 O O . ILE A 1 98 ? -8.329 -1.687 2.036 1.00 98.56 98 ILE A O 1
ATOM 731 N N . VAL A 1 99 ? -7.619 -3.628 1.155 1.00 98.50 99 VAL A N 1
ATOM 732 C CA . VAL A 1 99 ? -8.838 -4.363 1.534 1.00 98.50 99 VAL A CA 1
ATOM 733 C C . VAL A 1 99 ? -9.022 -4.357 3.049 1.00 98.50 99 VAL A C 1
ATOM 735 O O . VAL A 1 99 ? -10.102 -4.019 3.529 1.00 98.50 99 VAL A O 1
ATOM 738 N N . ALA A 1 100 ? -7.965 -4.636 3.812 1.00 98.25 100 ALA A N 1
ATOM 739 C CA . ALA A 1 100 ? -8.010 -4.600 5.270 1.00 98.25 100 ALA A CA 1
ATOM 740 C C . ALA A 1 100 ? -8.380 -3.205 5.804 1.00 98.25 100 ALA A C 1
ATOM 742 O O . ALA A 1 100 ? -9.158 -3.097 6.754 1.00 98.25 100 ALA A O 1
ATOM 743 N N . ALA A 1 101 ? -7.874 -2.132 5.184 1.00 98.50 101 ALA A N 1
ATOM 744 C CA . ALA A 1 101 ? -8.239 -0.761 5.532 1.00 98.50 101 ALA A CA 1
ATOM 745 C C . ALA A 1 101 ? -9.738 -0.499 5.316 1.00 98.50 101 ALA A C 1
ATOM 747 O O . ALA A 1 101 ? -10.418 -0.010 6.222 1.00 98.50 101 ALA A O 1
ATOM 748 N N . MET A 1 102 ? -10.269 -0.882 4.150 1.00 98.31 102 MET A N 1
ATOM 749 C CA . MET A 1 102 ? -11.693 -0.748 3.824 1.00 98.31 102 MET A CA 1
ATOM 750 C C . MET A 1 102 ? -12.577 -1.573 4.768 1.00 98.31 102 MET A C 1
ATOM 752 O O . MET A 1 102 ? -13.592 -1.081 5.260 1.00 98.31 102 MET A O 1
ATOM 756 N N . GLU A 1 103 ? -12.186 -2.808 5.083 1.00 97.50 103 GLU A N 1
ATOM 757 C CA . GLU A 1 103 ? -12.940 -3.676 5.989 1.00 97.50 103 GLU A CA 1
ATOM 758 C C . GLU A 1 103 ? -12.942 -3.188 7.436 1.00 97.50 103 GLU A C 1
ATOM 760 O O . GLU A 1 103 ? -13.922 -3.403 8.154 1.00 97.50 103 GLU A O 1
ATOM 765 N N . LYS A 1 104 ? -11.852 -2.559 7.873 1.00 98.00 104 LYS A N 1
ATOM 766 C CA . LYS A 1 104 ? -11.701 -2.040 9.231 1.00 98.00 104 LYS A CA 1
ATOM 767 C C . LYS A 1 104 ? -12.431 -0.718 9.428 1.00 98.00 104 LYS A C 1
ATOM 769 O O . LYS A 1 104 ? -13.041 -0.503 10.471 1.00 98.00 104 LYS A O 1
ATOM 774 N N . HIS A 1 105 ? -12.429 0.133 8.406 1.00 97.69 105 HIS A N 1
ATOM 775 C CA . HIS A 1 105 ? -13.028 1.467 8.432 1.00 97.69 105 HIS A CA 1
ATOM 776 C C . HIS A 1 105 ? -14.292 1.548 7.571 1.00 97.69 105 HIS A C 1
ATOM 778 O O . HIS A 1 105 ? -14.478 2.498 6.812 1.00 97.69 105 HIS A O 1
ATOM 784 N N . ARG A 1 106 ? -15.193 0.561 7.693 1.00 95.81 106 ARG A N 1
ATOM 785 C CA . ARG A 1 106 ? -16.436 0.473 6.889 1.00 95.81 106 ARG A CA 1
ATOM 786 C C . ARG A 1 106 ? -17.305 1.727 6.947 1.00 95.81 106 ARG A C 1
ATOM 788 O O . ARG A 1 106 ? -17.930 2.076 5.960 1.00 95.81 106 ARG A O 1
ATOM 795 N N . GLY A 1 107 ? -17.331 2.404 8.095 1.00 95.69 107 GLY A N 1
ATOM 796 C CA . GLY A 1 107 ? -18.096 3.640 8.285 1.00 95.69 107 GLY A CA 1
ATOM 797 C C . GLY A 1 107 ? -17.376 4.919 7.847 1.00 95.69 107 GLY A C 1
ATOM 798 O O . GLY A 1 107 ? -17.953 5.994 7.966 1.00 95.69 107 GLY A O 1
ATOM 799 N N . ASN A 1 108 ? -16.120 4.842 7.392 1.00 97.88 108 ASN A N 1
ATOM 800 C CA . ASN A 1 108 ? -15.363 6.014 6.963 1.00 97.88 108 ASN A CA 1
ATOM 801 C C . ASN A 1 108 ? -15.402 6.152 5.437 1.00 97.88 108 ASN A C 1
ATOM 803 O O . ASN A 1 108 ? -14.656 5.487 4.717 1.00 97.88 108 ASN A O 1
ATOM 807 N N . GLU A 1 109 ? -16.236 7.071 4.953 1.00 97.06 109 GLU A N 1
ATOM 808 C CA . GLU A 1 109 ? -16.441 7.328 3.522 1.00 97.06 109 GLU A CA 1
ATOM 809 C C . GLU A 1 109 ? -15.144 7.652 2.767 1.00 97.06 109 GLU A C 1
ATOM 811 O O . GLU A 1 109 ? -14.971 7.240 1.620 1.00 97.06 109 GLU A O 1
ATOM 816 N N . LYS A 1 110 ? -14.197 8.359 3.400 1.00 97.94 110 LYS A N 1
ATOM 817 C CA . LYS A 1 110 ? -12.925 8.712 2.756 1.00 97.94 110 LYS A CA 1
ATOM 818 C C . LYS A 1 110 ? -12.044 7.484 2.555 1.00 97.94 110 LYS A C 1
ATOM 820 O O . LYS A 1 110 ? -11.467 7.339 1.479 1.00 97.94 110 LYS A O 1
ATOM 825 N N . VAL A 1 111 ? -11.967 6.594 3.550 1.00 98.38 111 VAL A N 1
ATOM 826 C CA . VAL A 1 111 ? -11.218 5.331 3.418 1.00 98.38 111 VAL A CA 1
ATOM 827 C C . VAL A 1 111 ? -11.846 4.463 2.332 1.00 98.38 111 VAL A C 1
ATOM 829 O O . VAL A 1 111 ? -11.122 3.925 1.499 1.00 98.38 111 VAL A O 1
ATOM 832 N N . GLN A 1 112 ? -13.179 4.382 2.278 1.00 98.31 112 GLN A N 1
ATOM 833 C CA . GLN A 1 112 ? -13.875 3.643 1.222 1.00 98.31 112 GLN A CA 1
ATOM 834 C C . GLN A 1 112 ? -13.595 4.214 -0.175 1.00 98.31 112 GLN A C 1
ATOM 836 O O . GLN A 1 112 ? -13.281 3.467 -1.102 1.00 98.31 112 GLN A O 1
ATOM 841 N N . CYS A 1 113 ? -13.651 5.539 -0.328 1.00 97.44 113 CYS A N 1
ATOM 842 C CA . CYS A 1 113 ? -13.414 6.215 -1.602 1.00 97.44 113 CYS A CA 1
ATOM 843 C C . CYS A 1 113 ? -11.967 6.045 -2.091 1.00 97.44 113 CYS A C 1
ATOM 845 O O . CYS A 1 113 ? -11.727 5.634 -3.232 1.00 97.44 113 CYS A O 1
ATOM 847 N N . GLU A 1 114 ? -10.985 6.331 -1.232 1.00 97.94 114 GLU A N 1
ATOM 848 C CA . GLU A 1 114 ? -9.574 6.205 -1.600 1.00 97.94 114 GLU A CA 1
ATOM 849 C C . GLU A 1 114 ? -9.166 4.738 -1.770 1.00 97.94 114 GLU A C 1
ATOM 851 O O . GLU A 1 114 ? -8.467 4.419 -2.733 1.00 97.94 114 GLU A O 1
ATOM 856 N N . GLY A 1 115 ? -9.646 3.840 -0.904 1.00 97.88 115 GLY A N 1
ATOM 857 C CA . GLY A 1 115 ? -9.389 2.403 -0.981 1.00 97.88 115 GLY A CA 1
ATOM 858 C C . GLY A 1 115 ? -9.979 1.773 -2.242 1.00 97.88 115 GLY A C 1
ATOM 859 O O . GLY A 1 115 ? -9.256 1.141 -3.014 1.00 97.88 115 GLY A O 1
ATOM 860 N N . GLY A 1 116 ? -11.256 2.030 -2.539 1.00 97.69 116 GLY A N 1
ATOM 861 C CA . GLY A 1 116 ? -11.893 1.560 -3.771 1.00 97.69 116 GLY A CA 1
ATOM 862 C C . GLY A 1 116 ? -11.217 2.121 -5.027 1.00 97.69 116 GLY A C 1
ATOM 863 O O . GLY A 1 116 ? -10.992 1.397 -5.999 1.00 97.69 116 GLY A O 1
ATOM 864 N N . GLY A 1 117 ? -10.808 3.393 -4.992 1.00 97.19 117 GLY A N 1
ATOM 865 C CA . GLY A 1 117 ? -10.013 4.007 -6.056 1.00 97.19 117 GLY A CA 1
ATOM 866 C C . GLY A 1 117 ? -8.636 3.353 -6.239 1.00 97.19 117 GLY A C 1
ATOM 867 O O . GLY A 1 117 ? -8.202 3.159 -7.376 1.00 97.19 117 GLY A O 1
ATOM 868 N N . GLY A 1 118 ? -7.968 2.988 -5.142 1.00 97.69 118 GLY A N 1
ATOM 869 C CA . GLY A 1 118 ? -6.706 2.248 -5.145 1.00 97.69 118 GLY A CA 1
ATOM 870 C C . GLY A 1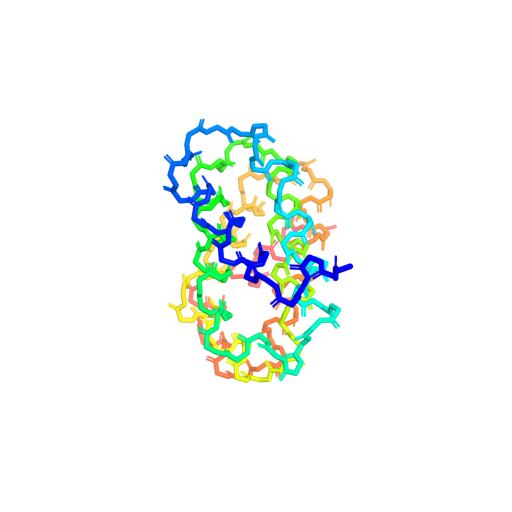 118 ? -6.856 0.845 -5.736 1.00 97.69 118 GLY A C 1
ATOM 871 O O . GLY A 1 118 ? -6.124 0.497 -6.661 1.00 97.69 118 GLY A O 1
ATOM 872 N N . LEU A 1 119 ? -7.852 0.070 -5.288 1.00 97.62 119 LEU A N 1
ATOM 873 C CA . LEU A 1 119 ? -8.134 -1.266 -5.832 1.00 97.62 119 LEU A CA 1
ATOM 874 C C . LEU A 1 119 ? -8.474 -1.220 -7.317 1.00 97.62 119 LEU A C 1
ATOM 876 O O . LEU A 1 119 ? -7.925 -2.005 -8.087 1.00 97.62 119 LEU A O 1
ATOM 880 N N . ARG A 1 120 ? -9.319 -0.272 -7.738 1.00 96.81 120 ARG A N 1
ATOM 881 C CA . ARG A 1 120 ? -9.625 -0.065 -9.158 1.00 96.81 120 ARG A CA 1
ATOM 882 C C . ARG A 1 120 ? -8.350 0.183 -9.961 1.00 96.81 120 ARG A C 1
ATOM 884 O O . ARG A 1 120 ? -8.173 -0.432 -11.003 1.00 96.81 120 ARG A O 1
ATOM 891 N N . ARG A 1 121 ? -7.464 1.059 -9.477 1.00 97.75 121 ARG A N 1
ATOM 892 C CA . ARG A 1 121 ? -6.205 1.366 -10.166 1.00 97.75 121 ARG A CA 1
ATOM 893 C C . ARG A 1 121 ? -5.297 0.140 -10.271 1.00 97.75 121 ARG A C 1
ATOM 895 O O . ARG A 1 121 ? -4.688 -0.077 -11.310 1.00 97.75 121 ARG A O 1
ATOM 902 N N . LEU A 1 122 ? -5.204 -0.668 -9.216 1.00 97.88 122 LEU A N 1
ATOM 903 C CA . LEU A 1 122 ? -4.408 -1.899 -9.237 1.00 97.88 122 LEU A CA 1
ATOM 904 C C . LEU A 1 122 ? -5.031 -2.981 -10.129 1.00 97.88 122 LEU A C 1
ATOM 906 O O . LEU A 1 122 ? -4.290 -3.780 -10.700 1.00 97.88 122 LEU A O 1
ATOM 910 N N . ALA A 1 123 ? -6.357 -2.980 -10.288 1.00 97.44 123 ALA A N 1
ATOM 911 C CA . ALA A 1 123 ? -7.090 -3.872 -11.183 1.00 97.44 123 ALA A CA 1
ATOM 912 C C . ALA A 1 123 ? -6.905 -3.542 -12.675 1.00 97.44 123 ALA A C 1
ATOM 914 O O . ALA A 1 123 ? -7.234 -4.381 -13.512 1.00 97.44 123 ALA A O 1
ATOM 915 N N . ASP A 1 124 ? -6.350 -2.379 -13.034 1.00 97.38 124 ASP A N 1
ATOM 916 C CA . ASP A 1 124 ? -5.986 -2.090 -14.429 1.00 97.38 124 ASP A CA 1
ATOM 917 C C . ASP A 1 124 ? -4.908 -3.074 -14.943 1.00 97.38 124 ASP A C 1
ATOM 919 O O . ASP A 1 124 ? -4.819 -3.328 -16.146 1.00 97.38 124 ASP A O 1
ATOM 923 N N . ASN A 1 125 ? -4.130 -3.693 -14.041 1.00 97.75 125 ASN A N 1
ATOM 924 C CA . ASN A 1 125 ? -3.221 -4.791 -14.364 1.00 97.75 125 ASN A CA 1
ATOM 925 C C . ASN A 1 125 ? -3.877 -6.159 -14.111 1.00 97.75 125 ASN A C 1
ATOM 927 O O . ASN A 1 125 ? -4.179 -6.526 -12.974 1.00 97.75 125 ASN A O 1
ATOM 931 N N . VAL A 1 126 ? -4.004 -6.964 -15.170 1.00 97.38 126 VAL A N 1
ATOM 932 C CA . VAL A 1 126 ? -4.569 -8.326 -15.121 1.00 97.38 126 VAL A CA 1
ATOM 933 C C . VAL A 1 126 ? -3.814 -9.250 -14.159 1.00 97.38 126 VAL A C 1
ATOM 935 O O . VAL A 1 126 ? -4.427 -10.115 -13.536 1.00 97.38 126 VAL A O 1
ATOM 938 N N . ALA A 1 127 ? -2.507 -9.049 -13.966 1.00 97.38 127 ALA A N 1
ATOM 939 C CA . ALA A 1 127 ? -1.714 -9.845 -13.027 1.00 97.38 127 ALA A CA 1
ATOM 940 C C . ALA A 1 127 ? -2.210 -9.723 -11.573 1.00 97.38 127 ALA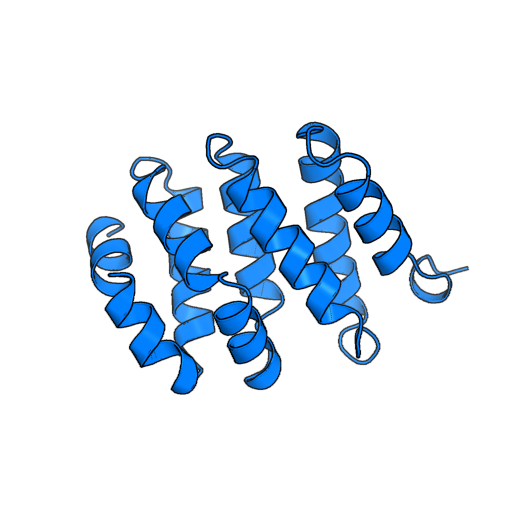 A C 1
ATOM 942 O O . ALA A 1 127 ? -2.074 -10.664 -10.792 1.00 97.38 127 ALA A O 1
ATOM 943 N N . ASN A 1 128 ? -2.853 -8.606 -11.222 1.00 97.69 128 ASN A N 1
ATOM 944 C CA . ASN A 1 128 ? -3.406 -8.384 -9.889 1.00 97.69 128 ASN A CA 1
ATOM 945 C C . ASN A 1 128 ? -4.797 -9.011 -9.698 1.00 97.69 128 ASN A C 1
ATOM 947 O O . ASN A 1 128 ? -5.243 -9.144 -8.561 1.00 97.69 128 ASN A O 1
ATOM 951 N N . HIS A 1 129 ? -5.497 -9.421 -10.765 1.00 97.56 129 HIS A N 1
ATOM 952 C CA . HIS A 1 129 ? -6.896 -9.878 -10.685 1.00 97.56 129 HIS A CA 1
ATOM 953 C C . HIS A 1 129 ? -7.066 -11.092 -9.780 1.00 97.56 129 HIS A C 1
ATOM 955 O O . HIS A 1 129 ? -7.931 -11.091 -8.906 1.00 97.56 129 HIS A O 1
ATOM 961 N N . ALA A 1 130 ? -6.217 -12.109 -9.953 1.00 97.00 130 ALA A N 1
ATOM 962 C CA . ALA A 1 130 ? -6.263 -13.315 -9.130 1.00 97.00 130 ALA A CA 1
ATOM 963 C C . ALA A 1 130 ? -6.096 -12.976 -7.643 1.00 97.00 130 ALA A C 1
ATOM 965 O O . ALA A 1 130 ? -6.818 -13.501 -6.796 1.00 97.00 130 ALA A O 1
ATOM 966 N N . LYS A 1 131 ? -5.194 -12.037 -7.343 1.00 97.25 131 LYS A N 1
ATOM 967 C CA . LYS A 1 131 ? -4.915 -11.589 -5.984 1.00 97.25 131 LYS A CA 1
ATOM 968 C C . LYS A 1 131 ? -6.078 -10.792 -5.394 1.00 97.25 131 LYS A C 1
ATOM 970 O O . LYS A 1 131 ? -6.498 -11.090 -4.283 1.00 97.25 131 LYS A O 1
ATOM 975 N N . ILE A 1 132 ? -6.666 -9.865 -6.155 1.00 97.25 132 ILE A N 1
ATOM 976 C CA . ILE A 1 132 ? -7.868 -9.107 -5.758 1.00 97.25 132 ILE A CA 1
ATOM 977 C C . ILE A 1 132 ? -9.027 -10.050 -5.414 1.00 97.25 132 ILE A C 1
ATOM 979 O O . ILE A 1 132 ? -9.689 -9.859 -4.396 1.00 97.25 132 ILE A O 1
ATOM 983 N N . VAL A 1 133 ? -9.257 -11.082 -6.232 1.00 97.25 133 VAL A N 1
ATOM 984 C CA . VAL A 1 133 ? -10.293 -12.092 -5.966 1.00 97.25 133 VAL A CA 1
ATOM 985 C C . VAL A 1 133 ? -9.965 -12.891 -4.706 1.00 97.25 133 VAL A C 1
ATOM 987 O O . VAL A 1 133 ? -10.826 -13.059 -3.846 1.00 97.25 133 VAL A O 1
ATOM 990 N N . GLN A 1 134 ? -8.721 -13.352 -4.563 1.00 97.19 134 GLN A N 1
ATOM 991 C CA . GLN A 1 134 ? -8.289 -14.146 -3.412 1.00 97.19 134 GLN A CA 1
ATOM 992 C C . GLN A 1 134 ? -8.487 -13.407 -2.082 1.00 97.19 134 GLN A C 1
ATOM 994 O O . GLN A 1 134 ? -8.872 -14.025 -1.091 1.00 97.19 134 GLN A O 1
ATOM 999 N N . VAL A 1 135 ? -8.250 -12.094 -2.062 1.00 96.50 135 VAL A N 1
ATOM 1000 C CA . VAL A 1 135 ? -8.394 -11.270 -0.854 1.00 96.50 135 VAL A CA 1
ATOM 1001 C C . VAL A 1 135 ? -9.806 -10.716 -0.672 1.00 96.50 135 VAL A C 1
ATOM 1003 O O . VAL A 1 135 ? -10.012 -9.883 0.201 1.00 96.50 135 VAL A O 1
ATOM 1006 N N . ARG A 1 136 ? -10.781 -11.159 -1.479 1.00 96.12 136 ARG A N 1
ATOM 1007 C CA . ARG A 1 136 ? -12.184 -10.710 -1.418 1.00 96.12 136 ARG A CA 1
ATOM 1008 C C . ARG A 1 136 ? -12.362 -9.208 -1.669 1.00 96.12 136 ARG A C 1
ATOM 1010 O 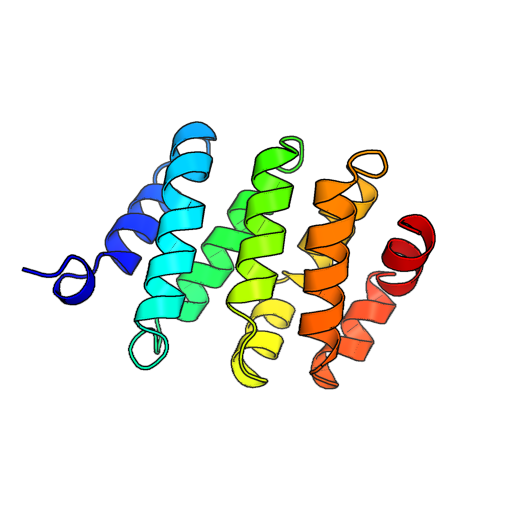O . ARG A 1 136 ? -13.258 -8.559 -1.129 1.00 96.12 136 ARG A O 1
ATOM 1017 N N . GLY A 1 137 ? -11.501 -8.637 -2.514 1.00 92.19 137 GLY A N 1
ATOM 1018 C CA . GLY A 1 137 ? -11.526 -7.212 -2.842 1.00 92.19 137 GLY A CA 1
ATOM 1019 C C . GLY A 1 137 ? -12.794 -6.780 -3.584 1.00 92.19 137 GLY A C 1
ATOM 1020 O O . GLY A 1 137 ? -13.213 -5.633 -3.458 1.00 92.19 137 GLY A O 1
ATOM 1021 N N . ILE A 1 138 ? -13.448 -7.694 -4.312 1.00 92.62 138 ILE A N 1
ATOM 1022 C CA . ILE A 1 138 ? -14.740 -7.419 -4.960 1.00 92.62 138 ILE A CA 1
ATOM 1023 C C . ILE A 1 138 ? -15.812 -7.192 -3.891 1.00 92.62 138 ILE A C 1
ATOM 1025 O O . ILE A 1 138 ? -16.542 -6.206 -3.951 1.00 92.62 138 ILE A O 1
ATOM 1029 N N . GLU A 1 139 ? -15.884 -8.063 -2.886 1.00 94.88 139 GLU A N 1
ATOM 1030 C CA . GLU A 1 139 ? -16.826 -7.919 -1.778 1.00 94.88 139 GLU A CA 1
ATOM 1031 C C . GLU A 1 139 ? -16.554 -6.666 -0.950 1.00 94.88 139 GLU A C 1
ATOM 1033 O O . GLU A 1 139 ? -17.506 -6.012 -0.530 1.00 94.88 139 GLU A O 1
ATOM 1038 N N . ALA A 1 140 ? -15.283 -6.299 -0.761 1.00 91.19 140 ALA A N 1
ATOM 1039 C CA . ALA A 1 140 ? -14.917 -5.055 -0.091 1.00 91.19 140 ALA A CA 1
ATOM 1040 C C . ALA A 1 140 ? -15.459 -3.821 -0.835 1.00 91.19 140 ALA A C 1
ATOM 1042 O O . ALA A 1 140 ? -16.021 -2.934 -0.201 1.00 91.19 140 ALA A O 1
ATOM 1043 N N . ILE A 1 141 ? -15.362 -3.784 -2.171 1.00 90.56 141 ILE A N 1
ATOM 1044 C CA . ILE A 1 141 ? -15.933 -2.697 -2.985 1.00 90.56 141 ILE A CA 1
ATOM 1045 C C . ILE A 1 141 ? -17.462 -2.698 -2.911 1.00 90.56 141 ILE A C 1
ATOM 1047 O O . ILE A 1 141 ? -18.061 -1.643 -2.737 1.00 90.56 141 ILE A O 1
ATOM 1051 N N . VAL A 1 142 ? -18.106 -3.863 -3.020 1.00 91.75 142 VAL A N 1
ATOM 1052 C CA . VAL A 1 142 ? -19.575 -3.960 -2.956 1.00 91.75 142 VAL A CA 1
ATOM 1053 C C . VAL A 1 142 ? -20.106 -3.518 -1.592 1.00 91.75 142 VAL A C 1
ATOM 1055 O O . VAL A 1 142 ? -21.139 -2.865 -1.532 1.00 91.75 142 VAL A O 1
ATOM 1058 N N . ALA A 1 143 ? -19.406 -3.837 -0.503 1.00 88.94 143 ALA A N 1
ATOM 1059 C CA . ALA A 1 143 ? -19.784 -3.411 0.844 1.00 88.94 143 ALA A CA 1
ATOM 1060 C C . ALA A 1 143 ? -19.575 -1.906 1.100 1.00 88.94 143 ALA A C 1
ATOM 1062 O O . ALA A 1 143 ? -20.084 -1.392 2.094 1.00 88.94 143 ALA A O 1
ATOM 1063 N N . ALA A 1 144 ? -18.804 -1.231 0.245 1.00 86.00 144 ALA A N 1
ATOM 1064 C CA . ALA A 1 144 ? -18.499 0.192 0.335 1.00 86.00 144 ALA A CA 1
ATOM 1065 C C . ALA A 1 144 ? -19.499 1.089 -0.422 1.00 86.00 144 ALA A C 1
ATOM 1067 O O . ALA A 1 144 ? -19.448 2.309 -0.264 1.00 86.00 144 ALA A O 1
ATOM 1068 N N . MET A 1 145 ? -20.348 0.494 -1.270 1.00 80.19 145 MET A N 1
ATOM 1069 C CA . MET A 1 145 ? -21.412 1.164 -2.031 1.00 80.19 145 MET A CA 1
ATOM 1070 C C . MET A 1 145 ? -22.691 1.302 -1.207 1.00 80.19 145 MET A C 1
ATOM 1072 O O . MET A 1 145 ? -23.358 2.346 -1.373 1.00 80.19 145 MET A O 1
#

Radius of gyration: 14.48 Å; chains: 1; bounding box: 41×38×31 Å

Organism: NCBI:txid3032

Secondary structure (DSSP, 8-state):
--GGGTTHHHHHHHHHHH-TT-HHHHHHHHHHHHHHHHHTHHHHGGGHHHHHHHHHHHHHHTTT-HHHHHHHHHHHHHH--SHHHHHHHHHTTHHHHHHHHHHH-TT-HHHHHHHHHHHHHHHTSGGGHHHHHHTTHHHHHHHT-

pLDDT: mean 92.35, std 10.84, range [44.62, 98.62]

InterPro domains:
  IPR011989 Armadillo-like helical [G3DSA:1.25.10.10] (1-145)
  IPR016024 Armadillo-type fold [SSF48371] (3-144)

Sequence (145 aa):
PKISEAGGIEAIVAALEQHKEDPELHREALPLLVILVLLHENQVGNRIDSVISVLVSTMTNFSQDADLQVEGCSGIKKIAGSCEIQLRIGEAGGIETIVAAMEKHRGNEKVQCEGGGGLRRLADNVANHAKIVQVRGIEAIVAAM